Protein AF-A0A8S4QGU5-F1 (afdb_monomer)

Organism: NCBI:txid348720

InterP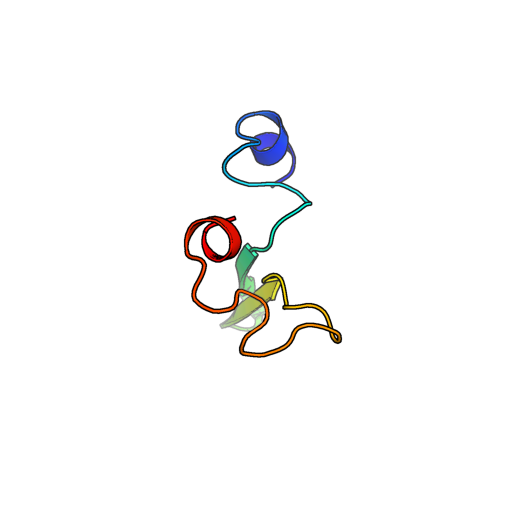ro domains:
  IPR000101 Gamma-glutamyltranspeptidase [PTHR11686] (1-51)
  IPR029055 Nucleophile aminohydrolases, N-terminal [SSF56235] (1-51)

Structure (mmCIF, N/CA/C/O backbone):
data_AF-A0A8S4QGU5-F1
#
_entry.id   AF-A0A8S4QGU5-F1
#
loop_
_atom_site.group_PDB
_atom_site.id
_atom_site.type_symbol
_atom_site.label_atom_id
_atom_site.label_alt_id
_atom_site.label_comp_id
_atom_site.label_asym_id
_atom_site.label_entity_id
_atom_site.label_seq_id
_atom_site.pdbx_PDB_ins_code
_atom_site.Cartn_x
_atom_site.Cartn_y
_atom_site.Cartn_z
_atom_site.occupancy
_atom_site.B_iso_or_equiv
_atom_site.auth_seq_id
_atom_site.auth_comp_id
_atom_site.auth_asym_id
_atom_site.auth_atom_id
_atom_site.pdbx_PDB_model_num
ATOM 1 N N . MET A 1 1 ? -12.654 6.336 0.646 1.00 79.56 1 MET A N 1
ATOM 2 C CA . MET A 1 1 ? -11.810 5.877 -0.479 1.00 79.56 1 MET A CA 1
ATOM 3 C C . MET A 1 1 ? -12.469 6.149 -1.825 1.00 79.56 1 MET A C 1
ATOM 5 O O . MET A 1 1 ? -11.971 7.016 -2.516 1.00 79.56 1 MET A O 1
ATOM 9 N N . PHE A 1 2 ? -13.593 5.512 -2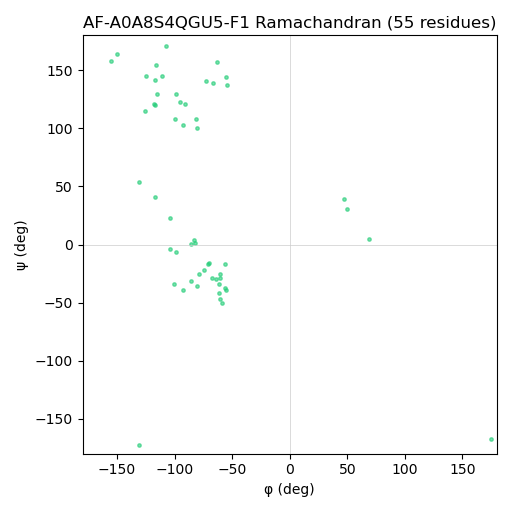.178 1.00 91.50 2 PHE A N 1
ATOM 10 C CA . PHE A 1 2 ? -14.197 5.650 -3.518 1.00 91.50 2 PHE A CA 1
ATOM 11 C C . PHE A 1 2 ? -14.574 7.083 -3.918 1.00 91.50 2 PHE A C 1
ATOM 13 O O . PHE A 1 2 ? -14.150 7.543 -4.968 1.00 91.50 2 PHE A O 1
ATOM 20 N N . CYS A 1 3 ? -15.296 7.821 -3.068 1.00 94.56 3 CYS A N 1
ATOM 21 C CA . CYS A 1 3 ? -15.677 9.207 -3.371 1.00 94.56 3 CYS A CA 1
ATOM 22 C C . CYS A 1 3 ? -14.449 10.115 -3.573 1.00 94.56 3 CYS A C 1
ATOM 24 O O . CYS A 1 3 ? -14.343 10.808 -4.580 1.00 94.56 3 CYS A O 1
ATOM 26 N N . ASN A 1 4 ? -13.465 10.040 -2.670 1.00 92.25 4 ASN A N 1
ATOM 27 C CA . ASN A 1 4 ? -12.234 10.818 -2.819 1.00 92.25 4 ASN A CA 1
ATOM 28 C C . ASN A 1 4 ? -11.385 10.349 -4.009 1.00 92.25 4 ASN A C 1
ATOM 30 O O . ASN A 1 4 ? -10.707 11.158 -4.619 1.00 92.25 4 ASN A O 1
ATOM 34 N N . GLY A 1 5 ? -11.463 9.070 -4.379 1.00 92.56 5 GLY A N 1
ATOM 35 C CA . GLY A 1 5 ? -10.849 8.555 -5.598 1.00 92.56 5 GLY A CA 1
ATOM 36 C C . GLY A 1 5 ? -11.528 9.037 -6.881 1.00 92.56 5 GLY A C 1
ATOM 37 O O . GLY A 1 5 ? -10.918 8.933 -7.933 1.00 92.56 5 GLY A O 1
ATOM 38 N N . LEU A 1 6 ? -12.751 9.580 -6.818 1.00 94.44 6 LEU A N 1
ATOM 39 C CA . LEU A 1 6 ? -13.415 10.245 -7.946 1.00 94.44 6 LEU A CA 1
ATOM 40 C C . LEU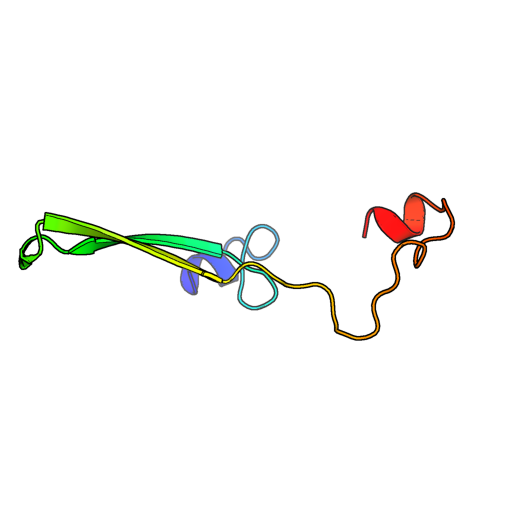 A 1 6 ? -13.167 11.754 -7.956 1.00 94.44 6 LEU A C 1
ATOM 42 O O . LEU A 1 6 ? -12.991 12.326 -9.026 1.00 94.44 6 LEU A O 1
ATOM 46 N N . HIS A 1 7 ? -13.161 12.391 -6.784 1.00 95.56 7 HIS A N 1
ATOM 47 C CA . HIS A 1 7 ? -12.969 13.836 -6.655 1.00 95.56 7 HIS A CA 1
ATOM 48 C C . HIS A 1 7 ? -11.493 14.254 -6.743 1.00 95.56 7 HIS A C 1
ATOM 50 O O . HIS A 1 7 ? -11.177 15.300 -7.296 1.00 95.56 7 HIS A O 1
ATOM 56 N N . ASN A 1 8 ? -10.593 13.426 -6.213 1.00 94.19 8 ASN A N 1
ATOM 57 C CA . ASN A 1 8 ? -9.165 13.694 -6.072 1.00 94.19 8 ASN A CA 1
ATOM 58 C C . ASN A 1 8 ? -8.327 12.515 -6.609 1.00 94.19 8 ASN A C 1
ATOM 60 O O . ASN A 1 8 ? -7.487 11.934 -5.913 1.00 94.19 8 ASN A O 1
ATOM 64 N N . GLN A 1 9 ? -8.614 12.148 -7.860 1.00 92.38 9 GLN A N 1
ATOM 65 C CA . GLN A 1 9 ? -8.120 10.952 -8.558 1.00 92.38 9 GLN A CA 1
ATOM 66 C C . GLN A 1 9 ? -6.591 10.853 -8.593 1.00 92.38 9 GLN A C 1
ATOM 68 O O . GLN A 1 9 ? -6.030 9.769 -8.462 1.00 92.38 9 GLN A O 1
ATOM 73 N N . GLN A 1 10 ? -5.906 11.986 -8.755 1.00 93.81 10 GLN A N 1
ATOM 74 C CA . GLN A 1 10 ? -4.449 12.043 -8.869 1.00 93.81 10 GLN A CA 1
ATOM 75 C C . GLN A 1 10 ? -3.720 11.736 -7.555 1.00 93.81 10 GLN A C 1
ATOM 77 O O . GLN A 1 10 ? -2.521 11.478 -7.569 1.00 93.81 10 GLN A O 1
ATOM 82 N N . SER A 1 11 ? -4.414 11.795 -6.415 1.00 94.00 11 SER A N 1
ATOM 83 C CA . SER A 1 11 ? -3.807 11.533 -5.106 1.00 94.00 11 SER A CA 1
ATOM 84 C C . SER A 1 11 ? -4.094 10.133 -4.586 1.00 94.00 11 SER A C 1
ATOM 86 O O . SER A 1 11 ? -3.265 9.570 -3.877 1.00 94.00 11 SER A O 1
ATOM 88 N N . MET A 1 12 ? -5.273 9.578 -4.877 1.00 94.44 12 MET A N 1
ATOM 89 C CA . MET A 1 12 ? -5.630 8.233 -4.438 1.00 94.44 12 MET A CA 1
ATOM 90 C C . MET A 1 12 ? -6.682 7.597 -5.340 1.00 94.44 12 MET A C 1
ATOM 92 O O . MET A 1 12 ? -7.481 8.281 -5.970 1.00 94.44 12 MET A O 1
ATOM 96 N N . GLY A 1 13 ? -6.748 6.271 -5.325 1.00 93.00 13 GLY A N 1
ATOM 97 C CA . GLY A 1 13 ? -7.732 5.521 -6.089 1.00 93.00 13 GLY A CA 1
ATOM 98 C C . GLY A 1 13 ? -7.490 4.024 -5.977 1.00 93.00 13 GLY A C 1
ATOM 99 O O . GLY A 1 13 ? -6.715 3.575 -5.138 1.00 93.00 13 GLY A O 1
ATOM 100 N N . LEU A 1 14 ? -8.157 3.258 -6.836 1.00 93.19 14 LEU A N 1
ATOM 101 C CA . LEU A 1 14 ? -8.045 1.795 -6.856 1.00 93.19 14 LEU A CA 1
ATOM 102 C C . LEU A 1 14 ? -6.729 1.291 -7.458 1.00 93.19 14 LEU A C 1
ATOM 104 O O . LEU A 1 14 ? -6.344 0.161 -7.194 1.00 93.19 14 LEU A O 1
ATOM 108 N N . GLY A 1 15 ? -6.063 2.110 -8.276 1.00 92.56 15 GLY A N 1
ATOM 109 C CA . GLY A 1 15 ? -4.813 1.748 -8.950 1.00 92.56 15 GLY A CA 1
ATOM 110 C C . GLY A 1 15 ? -3.547 1.929 -8.110 1.00 92.56 15 GLY A C 1
ATOM 111 O O . GLY A 1 15 ? -2.459 1.765 -8.647 1.00 92.56 15 GLY A O 1
ATOM 112 N N . GLY A 1 16 ? -3.672 2.308 -6.837 1.00 92.12 16 GLY A N 1
ATOM 113 C CA . GLY A 1 16 ? -2.548 2.395 -5.907 1.00 92.12 16 GLY A CA 1
ATOM 114 C C . GLY A 1 16 ? -2.856 1.681 -4.596 1.00 92.12 16 GLY A C 1
ATOM 115 O O . GLY A 1 16 ? -3.901 1.051 -4.447 1.00 92.12 16 GLY A O 1
ATOM 116 N N . GLY A 1 17 ? -1.964 1.826 -3.621 1.00 93.81 17 GLY A N 1
ATOM 117 C CA . GLY A 1 17 ? -2.088 1.193 -2.312 1.00 93.81 17 GLY A CA 1
ATOM 118 C C . GLY A 1 17 ? -2.436 2.133 -1.158 1.00 93.81 17 GLY A C 1
ATOM 119 O O . GLY A 1 17 ? -2.397 3.359 -1.273 1.00 93.81 17 GLY A O 1
ATOM 120 N N . PHE A 1 18 ? -2.742 1.549 0.000 1.00 94.75 18 PHE A N 1
ATOM 121 C CA . PHE A 1 18 ? -3.035 2.295 1.226 1.00 94.75 18 PHE A CA 1
ATOM 122 C C . PHE A 1 18 ? -2.640 1.525 2.491 1.00 94.75 18 PHE A C 1
ATOM 124 O O . PHE A 1 18 ? -2.465 0.305 2.483 1.00 94.75 18 PHE A O 1
ATOM 131 N N . PHE A 1 19 ? -2.560 2.263 3.597 1.00 96.62 19 PHE A N 1
ATOM 132 C CA . PHE A 1 19 ? -2.535 1.719 4.950 1.00 96.62 19 PHE A CA 1
ATOM 133 C C . PHE A 1 19 ? -3.798 2.170 5.674 1.00 96.62 19 PHE A C 1
ATOM 135 O O . PHE A 1 19 ? -4.125 3.357 5.663 1.00 96.62 19 PHE A O 1
ATOM 142 N N . MET A 1 20 ? -4.516 1.233 6.287 1.00 96.38 20 MET A N 1
ATOM 143 C CA . MET A 1 20 ? -5.707 1.543 7.073 1.00 96.38 20 MET A CA 1
ATOM 144 C C . MET A 1 20 ? -5.564 0.963 8.469 1.00 96.38 20 MET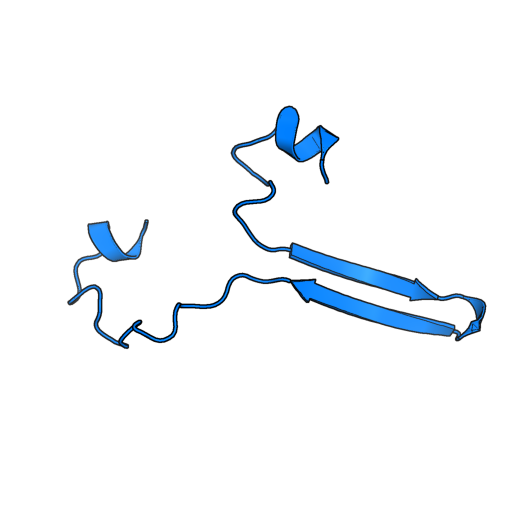 A C 1
ATOM 146 O O . MET A 1 20 ? -5.555 -0.252 8.639 1.00 96.38 20 MET A O 1
ATOM 150 N N . THR A 1 21 ? -5.492 1.840 9.461 1.00 97.44 21 THR A N 1
ATOM 151 C CA . THR A 1 21 ? -5.500 1.443 10.866 1.00 97.44 21 THR A CA 1
ATOM 152 C C . THR A 1 21 ? -6.936 1.419 11.372 1.00 97.44 21 THR A C 1
ATOM 154 O O . THR A 1 21 ? -7.632 2.431 11.327 1.00 97.44 21 THR A O 1
ATOM 157 N N . VAL A 1 22 ? -7.378 0.259 11.847 1.00 97.62 22 VAL A N 1
ATOM 158 C CA . VAL A 1 22 ? -8.711 0.016 12.397 1.00 97.62 22 VAL A CA 1
ATOM 159 C C . VAL A 1 22 ? -8.557 -0.385 13.853 1.00 97.62 22 VAL A C 1
ATOM 161 O O . VAL A 1 22 ? -7.899 -1.372 14.161 1.00 97.62 22 VAL A O 1
ATOM 164 N N . TYR A 1 23 ? -9.169 0.372 14.753 1.00 98.25 23 TYR A N 1
ATOM 165 C CA . TYR A 1 23 ? -9.245 0.002 16.159 1.00 98.25 23 TYR A CA 1
ATOM 166 C C . TYR A 1 23 ? -10.563 -0.719 16.432 1.00 98.25 23 TYR A C 1
ATOM 168 O O . TYR A 1 23 ? -11.634 -0.162 16.184 1.00 98.25 23 TYR A O 1
ATOM 176 N N . ILE A 1 24 ? -10.483 -1.947 16.942 1.00 98.38 24 ILE A N 1
ATOM 177 C CA . ILE A 1 24 ? -11.644 -2.728 17.366 1.00 98.38 24 ILE A CA 1
ATOM 178 C C . ILE A 1 24 ? -11.749 -2.595 18.882 1.00 98.38 24 ILE A C 1
ATOM 180 O O . ILE A 1 24 ? -10.936 -3.143 19.625 1.00 98.38 24 ILE A O 1
ATOM 184 N N . LYS A 1 25 ? -12.756 -1.840 19.335 1.00 97.88 25 LYS A N 1
ATOM 185 C CA . LYS A 1 25 ? -12.935 -1.500 20.753 1.00 97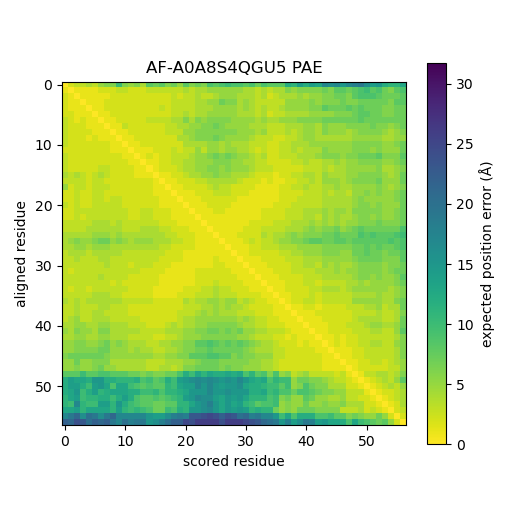.88 25 LYS A CA 1
ATOM 186 C C . LYS A 1 25 ? -13.145 -2.730 21.634 1.00 97.88 25 LYS A C 1
ATOM 188 O O . LYS A 1 25 ? -12.584 -2.784 22.716 1.00 97.88 25 LYS A O 1
ATOM 193 N N . GLU A 1 26 ? -13.931 -3.697 21.172 1.00 98.25 26 GLU A N 1
ATOM 194 C CA . GLU A 1 26 ? -14.242 -4.931 21.913 1.00 98.25 26 GLU A CA 1
ATOM 195 C C . GLU A 1 26 ? -12.992 -5.765 22.222 1.00 98.25 26 GLU A C 1
ATOM 197 O O . GLU A 1 26 ? -12.934 -6.451 23.236 1.00 98.25 26 GLU A O 1
ATOM 202 N N . GLU A 1 27 ? -11.977 -5.669 21.367 1.00 98.19 27 GLU A N 1
ATOM 203 C CA . GLU A 1 27 ? -10.708 -6.379 21.511 1.00 98.19 27 GLU A CA 1
ATOM 204 C C . GLU A 1 27 ? -9.604 -5.506 22.120 1.00 98.19 27 GLU A C 1
ATOM 206 O O . GLU A 1 27 ? -8.496 -5.991 22.350 1.00 98.19 27 GLU A O 1
ATOM 211 N N . GLU A 1 28 ? -9.887 -4.215 22.313 1.00 97.94 28 GLU A N 1
ATOM 212 C CA . GLU A 1 28 ? -8.948 -3.162 22.706 1.00 97.94 28 GLU A CA 1
ATOM 213 C C . GLU A 1 28 ? -7.668 -3.114 21.853 1.00 97.94 28 GLU A C 1
ATOM 215 O O . GLU A 1 28 ? -6.595 -2.716 22.312 1.00 97.94 28 GLU A O 1
ATOM 220 N N . LYS A 1 29 ? -7.772 -3.497 20.576 1.00 98.56 29 LYS A N 1
ATOM 221 C CA . LYS A 1 29 ? -6.627 -3.658 19.673 1.00 98.56 29 L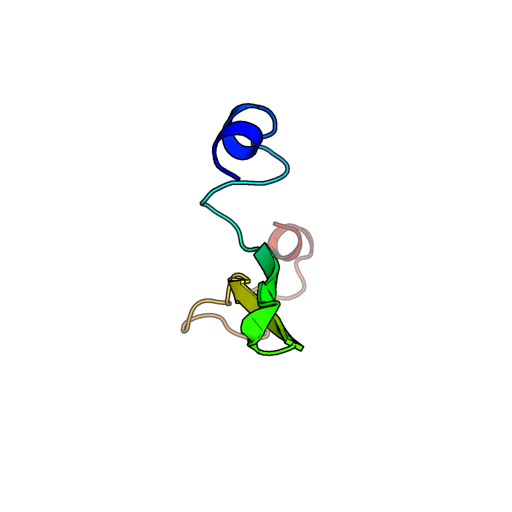YS A CA 1
ATOM 222 C C . LYS A 1 29 ? -6.767 -2.842 18.403 1.00 98.56 29 LYS A C 1
ATOM 224 O O . LYS A 1 29 ? -7.848 -2.692 17.837 1.00 98.56 29 LYS A O 1
ATOM 229 N N . ALA A 1 30 ? -5.626 -2.343 17.937 1.00 97.88 30 ALA A N 1
ATOM 230 C CA . ALA A 1 30 ? -5.490 -1.723 16.631 1.00 97.88 30 ALA A CA 1
ATOM 231 C C . ALA A 1 30 ? -4.912 -2.726 15.629 1.00 97.88 30 ALA A C 1
ATOM 233 O O . ALA A 1 30 ? -3.867 -3.333 15.862 1.00 97.88 30 ALA A O 1
ATOM 234 N N . TYR A 1 31 ? -5.573 -2.842 14.488 1.00 98.25 31 TYR A N 1
ATOM 235 C CA . TYR A 1 31 ? -5.157 -3.626 13.339 1.00 98.25 31 TYR A CA 1
ATOM 236 C C . TYR A 1 31 ? -4.773 -2.691 12.208 1.00 98.25 31 TYR A C 1
ATOM 238 O O . TYR A 1 31 ? -5.380 -1.640 12.033 1.00 98.25 31 TYR A O 1
ATOM 246 N N . THR A 1 32 ? -3.773 -3.070 11.420 1.00 98.00 32 THR A N 1
ATOM 247 C CA . THR A 1 32 ? -3.417 -2.324 10.212 1.00 98.00 32 THR A CA 1
ATOM 248 C C . THR A 1 32 ? -3.620 -3.206 8.997 1.00 98.00 32 THR A C 1
ATOM 250 O O . THR A 1 32 ? -2.978 -4.245 8.858 1.00 98.00 32 THR A O 1
ATOM 253 N N . VAL A 1 33 ? -4.488 -2.769 8.092 1.00 96.94 33 VAL A N 1
ATOM 254 C CA . VAL A 1 33 ? -4.608 -3.338 6.755 1.00 96.94 33 VAL A CA 1
ATOM 255 C C . VAL A 1 33 ? -3.506 -2.721 5.903 1.00 96.94 33 VAL A C 1
ATOM 257 O O . VAL A 1 33 ? -3.553 -1.534 5.571 1.00 96.94 33 VAL A O 1
ATOM 260 N N . ASN A 1 34 ? -2.492 -3.523 5.588 1.00 96.81 34 ASN A N 1
ATOM 261 C CA . ASN A 1 34 ? -1.431 -3.153 4.659 1.00 96.81 34 ASN A CA 1
ATOM 262 C C . ASN A 1 34 ? -1.808 -3.622 3.252 1.00 96.81 34 ASN A C 1
ATOM 264 O O . ASN A 1 34 ? -1.685 -4.803 2.933 1.00 96.81 34 ASN A O 1
ATOM 268 N N . ALA A 1 35 ? -2.255 -2.682 2.426 1.00 96.12 35 ALA A N 1
ATOM 269 C CA . ALA A 1 35 ? -2.571 -2.896 1.021 1.00 96.12 35 ALA A CA 1
ATOM 270 C C . ALA A 1 35 ? -1.650 -2.044 0.136 1.00 96.12 35 ALA A C 1
ATOM 272 O O . ALA A 1 35 ? -2.102 -1.407 -0.812 1.00 96.12 35 ALA A O 1
ATOM 273 N N . ARG A 1 36 ? -0.359 -1.958 0.482 1.00 96.00 36 ARG A N 1
ATOM 274 C CA . ARG A 1 36 ? 0.631 -1.257 -0.338 1.00 96.00 36 ARG A CA 1
ATOM 275 C C . ARG A 1 36 ? 0.954 -2.065 -1.594 1.00 96.00 36 ARG A C 1
ATOM 277 O O . ARG A 1 36 ? 1.101 -3.285 -1.533 1.00 96.00 36 ARG A O 1
ATOM 284 N N . ASP A 1 37 ? 1.120 -1.364 -2.711 1.00 94.12 37 ASP A N 1
ATOM 285 C CA . ASP A 1 37 ? 1.559 -1.962 -3.970 1.00 94.12 37 ASP A CA 1
ATOM 286 C C . ASP A 1 37 ? 2.878 -2.716 -3.793 1.00 94.12 37 ASP A C 1
ATOM 288 O O . ASP A 1 37 ? 3.773 -2.296 -3.052 1.00 94.12 37 ASP A O 1
ATOM 292 N N . LYS A 1 38 ? 3.010 -3.827 -4.512 1.00 94.56 38 LYS A N 1
ATOM 293 C CA . LYS A 1 38 ? 4.214 -4.649 -4.514 1.00 94.56 38 LYS A CA 1
ATOM 294 C C . LYS A 1 38 ? 4.817 -4.651 -5.909 1.00 94.56 38 LYS A C 1
ATOM 296 O O . LYS A 1 38 ? 4.093 -4.748 -6.897 1.00 94.56 38 LYS A O 1
ATOM 301 N N . ALA A 1 39 ? 6.146 -4.606 -5.977 1.00 94.81 39 ALA A N 1
ATOM 302 C CA . ALA A 1 39 ? 6.849 -4.843 -7.228 1.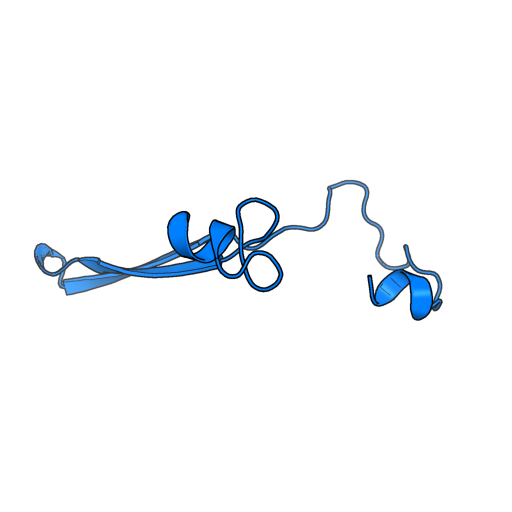00 94.81 39 ALA A CA 1
ATOM 303 C C . ALA A 1 39 ? 6.427 -6.207 -7.822 1.00 94.81 39 ALA A C 1
ATOM 305 O O . ALA A 1 39 ? 6.299 -7.186 -7.074 1.00 94.81 39 ALA A O 1
ATOM 306 N N . PRO A 1 40 ? 6.190 -6.290 -9.142 1.00 94.81 40 PRO A N 1
ATOM 307 C CA . PRO A 1 40 ? 5.805 -7.541 -9.783 1.00 94.81 40 PRO A CA 1
ATOM 308 C C . PRO A 1 40 ? 6.923 -8.584 -9.660 1.00 94.81 40 PRO A C 1
ATOM 310 O O . PRO A 1 40 ? 8.094 -8.242 -9.526 1.00 94.81 40 PRO A O 1
ATOM 313 N N . ALA A 1 41 ? 6.578 -9.870 -9.759 1.00 97.00 41 ALA A N 1
ATOM 314 C CA . ALA A 1 41 ? 7.546 -10.963 -9.601 1.00 97.00 41 ALA A CA 1
ATOM 315 C C . ALA A 1 41 ? 8.696 -10.935 -10.628 1.00 97.00 41 ALA A C 1
ATOM 317 O O . ALA A 1 41 ? 9.779 -11.434 -10.347 1.00 97.00 41 ALA A O 1
ATOM 318 N N . ALA A 1 42 ? 8.466 -10.338 -11.799 1.00 96.38 42 ALA A N 1
ATOM 319 C CA . ALA A 1 42 ? 9.471 -10.163 -12.846 1.00 96.38 42 ALA A CA 1
ATOM 320 C C . ALA A 1 42 ? 10.344 -8.903 -12.668 1.00 96.38 42 ALA A C 1
ATOM 322 O O . ALA A 1 42 ? 11.196 -8.632 -13.513 1.00 96.38 42 ALA A O 1
ATOM 323 N N . ALA A 1 43 ? 10.131 -8.107 -11.614 1.00 94.75 43 ALA A N 1
ATOM 324 C CA . ALA A 1 43 ? 10.966 -6.945 -11.334 1.00 94.75 43 ALA A CA 1
ATOM 325 C C . ALA A 1 43 ? 12.391 -7.379 -10.964 1.00 94.75 43 ALA A C 1
ATOM 327 O O . ALA A 1 43 ? 12.594 -8.326 -10.203 1.00 94.75 43 ALA A O 1
ATOM 328 N N . SER A 1 44 ? 13.383 -6.654 -11.475 1.00 94.00 44 SER A N 1
ATOM 329 C CA . SER A 1 44 ? 14.795 -6.847 -11.145 1.00 94.00 44 SER A CA 1
A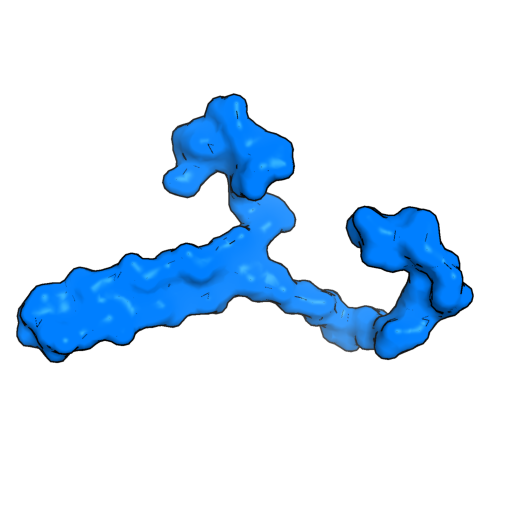TOM 330 C C . SER A 1 44 ? 15.350 -5.612 -10.440 1.00 94.00 44 SER A C 1
ATOM 332 O O . SER A 1 44 ? 14.848 -4.501 -10.614 1.00 94.00 44 SER A O 1
ATOM 334 N N . LYS A 1 45 ? 16.400 -5.800 -9.631 1.00 91.62 45 LYS A N 1
ATOM 335 C CA . LYS A 1 45 ? 17.016 -4.722 -8.839 1.00 91.62 45 LYS A CA 1
ATOM 336 C C . LYS A 1 45 ? 17.449 -3.535 -9.705 1.00 91.62 45 LYS A C 1
ATOM 338 O O . LYS A 1 45 ? 17.247 -2.389 -9.319 1.00 91.62 45 LYS A O 1
ATOM 343 N N . ASP A 1 46 ? 17.986 -3.826 -10.885 1.00 92.25 46 ASP A N 1
ATOM 344 C CA . ASP A 1 46 ? 18.555 -2.831 -11.789 1.00 92.25 46 ASP A CA 1
ATOM 345 C C . ASP A 1 46 ? 17.628 -2.529 -12.981 1.00 92.25 46 ASP A C 1
ATOM 347 O O . ASP A 1 46 ? 18.086 -2.031 -14.002 1.00 92.25 46 ASP A O 1
ATOM 351 N N . MET A 1 47 ? 16.311 -2.783 -12.873 1.00 92.62 47 MET A N 1
ATOM 352 C CA . MET A 1 47 ? 15.350 -2.641 -13.989 1.00 92.62 47 MET A CA 1
ATOM 353 C C . MET A 1 47 ? 15.310 -1.248 -14.643 1.00 92.62 47 MET A C 1
ATOM 355 O O . MET A 1 47 ? 14.826 -1.103 -15.766 1.00 92.62 47 MET A O 1
ATOM 359 N N . PHE A 1 48 ? 15.845 -0.227 -13.970 1.00 92.88 48 PHE A N 1
ATOM 360 C CA . PHE A 1 48 ? 15.942 1.137 -14.485 1.00 92.88 48 PHE A CA 1
ATOM 361 C C . PHE A 1 48 ? 17.346 1.544 -14.960 1.00 92.88 48 PHE A C 1
ATOM 363 O O . PHE A 1 48 ? 17.481 2.630 -15.510 1.00 92.88 48 PHE A O 1
ATOM 370 N N . ASN A 1 49 ? 18.383 0.707 -14.814 1.00 90.44 49 ASN A N 1
ATOM 371 C CA . ASN A 1 49 ? 19.744 0.926 -15.342 1.00 90.44 49 ASN A CA 1
ATOM 372 C C . ASN A 1 49 ? 20.333 2.334 -15.081 1.00 90.44 49 ASN A C 1
ATOM 374 O O . ASN A 1 49 ? 20.943 2.932 -15.966 1.00 90.44 49 ASN A O 1
ATOM 378 N N . GLY A 1 50 ? 20.099 2.908 -13.896 1.00 84.94 50 GLY A N 1
ATOM 379 C CA . GLY A 1 50 ? 20.552 4.267 -13.555 1.00 84.94 50 GLY A CA 1
ATOM 380 C C . GLY A 1 50 ? 19.845 5.399 -14.318 1.00 84.94 50 GLY A C 1
ATOM 381 O O . GLY A 1 50 ? 20.196 6.564 -14.155 1.00 84.94 50 GLY A O 1
ATOM 382 N N . ASN A 1 51 ? 18.840 5.082 -15.137 1.00 88.94 51 ASN A N 1
ATOM 383 C CA . ASN A 1 51 ? 18.006 6.061 -15.813 1.00 88.94 51 ASN A CA 1
ATOM 384 C C . ASN A 1 51 ? 16.928 6.574 -14.846 1.00 88.94 51 ASN A C 1
ATOM 386 O O . ASN A 1 51 ? 15.902 5.925 -14.618 1.00 88.94 51 ASN A O 1
ATOM 390 N N . PHE A 1 52 ? 17.176 7.759 -14.291 1.00 83.31 52 PHE A N 1
ATOM 391 C CA . PHE A 1 52 ? 16.270 8.423 -13.356 1.00 83.31 52 PHE A CA 1
ATOM 392 C C . PHE A 1 52 ? 14.899 8.738 -13.970 1.00 83.31 52 PHE A C 1
ATOM 394 O O . PHE A 1 52 ? 13.892 8.597 -13.279 1.00 83.31 52 PHE A O 1
ATOM 401 N N . ASP A 1 53 ? 14.828 9.059 -15.266 1.00 88.38 53 ASP A N 1
ATOM 402 C CA . ASP A 1 53 ? 13.558 9.352 -15.948 1.00 88.38 53 ASP A CA 1
ATOM 403 C C . ASP A 1 53 ? 12.625 8.132 -15.997 1.00 88.38 53 ASP A C 1
ATOM 405 O O . ASP A 1 53 ? 11.401 8.277 -16.009 1.00 88.38 53 ASP A O 1
ATOM 409 N N . ARG A 1 54 ? 13.195 6.919 -16.026 1.00 83.94 54 ARG A N 1
ATOM 410 C CA . ARG A 1 54 ? 12.442 5.657 -15.976 1.00 83.94 54 ARG A CA 1
ATOM 411 C C . ARG A 1 54 ? 12.127 5.215 -14.549 1.00 83.94 54 ARG A C 1
ATOM 413 O O . ARG A 1 54 ? 11.091 4.598 -14.356 1.00 83.94 54 ARG A O 1
ATOM 420 N N . ALA A 1 55 ? 12.995 5.524 -13.583 1.00 78.19 55 ALA A N 1
ATOM 421 C CA . ALA A 1 55 ? 12.810 5.165 -12.174 1.00 78.19 55 ALA A CA 1
ATOM 422 C C . ALA A 1 55 ? 11.826 6.079 -11.424 1.00 78.19 55 ALA A C 1
ATOM 424 O O . ALA A 1 55 ? 11.242 5.671 -10.425 1.00 78.19 55 ALA A O 1
ATOM 425 N N . SER A 1 56 ? 11.659 7.321 -11.882 1.00 69.81 56 SER A N 1
ATOM 426 C CA . SER A 1 56 ? 10.780 8.317 -11.262 1.00 69.81 56 SER A CA 1
ATOM 427 C C . SER A 1 56 ? 9.300 8.181 -11.659 1.00 69.81 56 SER A C 1
ATOM 429 O O . SER A 1 56 ? 8.498 9.023 -11.246 1.00 69.81 56 SER A O 1
ATOM 431 N N . LYS A 1 57 ? 8.938 7.187 -12.479 1.00 51.53 57 LYS A N 1
ATOM 432 C CA . LYS A 1 57 ? 7.572 6.976 -12.981 1.00 51.53 57 LYS A CA 1
ATOM 433 C C . LYS A 1 57 ? 6.918 5.747 -12.374 1.00 51.53 57 LYS A C 1
ATOM 435 O O . LYS A 1 57 ? 7.578 4.687 -12.341 1.00 51.53 57 LYS A O 1
#

Sequence (57 aa):
MFCNGLHNQQSMGLGGGFFMTVYIKEEEKAYTVNARDKAPAAASKDMFNGNFDRASK

Radius of gyration: 16.74 Å; Cα contacts (8 Å, |Δi|>4): 47; chains: 1; bounding box: 36×25×39 Å

pLDDT: mean 92.52, std 7.7, range [51.53, 98.56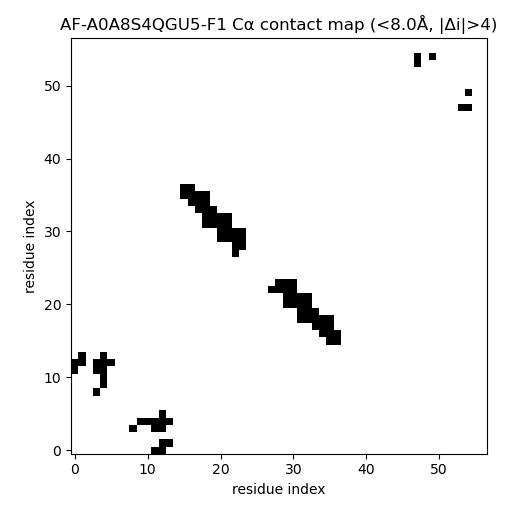]

Nearest PDB structures (foldseek):
  5xlu-assembly1_A  TM=9.605E-01  e=1.835E-02  Bacillus licheniformis
  3a75-assembly2_C  TM=9.659E-01  e=2.234E-02  Bacillus subtilis
  5y9b-assembly1_A  TM=9.617E-01  e=3.778E-02  Bacillus licheniformis
  7w5z-assembly1_c3  TM=4.880E-01  e=6.329E+00  Tetrahymena thermophila

Secondary structure (DSSP, 8-state):
-HHHHHHSTTT--TTS-EEEEEEEGGGTEEEEEEE-----TT--TTTTTT-HHHHT-

Foldseek 3Di:
DDVCCVVVVVVDDPPAWDWDWDQDVVVRDIDIDGGGDDDDPPDDPCNCVPPPVVVVD

Solvent-accessible surface area (backbone atoms only — not comparable to full-atom values): 3839 Å² total; per-residue (Å²): 107,70,68,52,25,66,77,43,49,94,82,41,48,88,92,59,54,48,78,46,79,46,73,44,74,94,73,74,40,76,45,71,50,80,49,62,78,71,83,59,92,86,65,55,97,63,77,44,74,90,39,59,83,62,63,77,104

Mean predicted aligned error: 4.74 Å